Protein AF-A0A7G9BID1-F1 (afdb_monomer_lite)

Secondary structure (DSSP, 8-state):
--HHHHHHHHHHHHHTT-S-HHHHHHHHHHHHH-HHHHHHHHHHHHHHHHHHHHHHHHHHHHHHHHHHHHHH-GGGHHHHHHHHTT-

Structure (mmCIF, N/CA/C/O backbone):
data_AF-A0A7G9BID1-F1
#
_entry.id   AF-A0A7G9BID1-F1
#
loop_
_atom_site.group_PDB
_atom_site.id
_atom_site.type_symbol
_atom_site.label_atom_id
_atom_site.label_alt_id
_atom_site.label_comp_id
_atom_site.label_asym_id
_atom_site.label_entity_id
_atom_site.label_seq_id
_atom_site.pdbx_PDB_ins_code
_atom_site.Cartn_x
_atom_site.Cartn_y
_atom_site.Cartn_z
_atom_site.occupancy
_atom_site.B_iso_or_equiv
_atom_site.auth_seq_id
_atom_site.auth_comp_id
_atom_site.auth_asym_id
_atom_site.auth_atom_id
_atom_site.pdbx_PDB_model_num
ATOM 1 N N . MET A 1 1 ? 29.676 1.690 -8.277 1.00 40.84 1 MET A N 1
ATOM 2 C CA . MET A 1 1 ? 28.403 0.943 -8.198 1.00 40.84 1 MET A CA 1
ATOM 3 C C . MET A 1 1 ? 27.557 1.538 -7.087 1.00 40.84 1 MET A C 1
ATOM 5 O O . MET A 1 1 ? 27.921 1.437 -5.926 1.00 40.84 1 MET A O 1
ATOM 9 N N . LYS A 1 2 ? 26.496 2.245 -7.480 1.00 40.91 2 LYS A N 1
ATOM 10 C CA . LYS A 1 2 ? 25.531 2.972 -6.635 1.00 40.91 2 LYS A CA 1
ATOM 11 C C . LYS A 1 2 ? 24.099 2.629 -7.103 1.00 40.91 2 LYS A C 1
ATOM 13 O O . LYS A 1 2 ? 23.208 3.462 -7.081 1.00 40.91 2 LYS A O 1
ATOM 18 N N . THR A 1 3 ? 23.931 1.431 -7.664 1.00 51.66 3 THR A N 1
ATOM 19 C CA . THR A 1 3 ? 22.802 1.046 -8.527 1.00 51.66 3 THR A CA 1
ATOM 20 C C . THR A 1 3 ? 21.592 0.546 -7.748 1.00 51.66 3 THR A C 1
ATOM 22 O O . THR A 1 3 ? 20.479 0.874 -8.128 1.00 51.66 3 THR A O 1
ATOM 25 N N . LEU A 1 4 ? 21.791 -0.167 -6.635 1.00 50.03 4 LEU A N 1
ATOM 26 C CA . LEU A 1 4 ? 20.694 -0.757 -5.854 1.00 50.03 4 LEU A CA 1
ATOM 27 C C . LEU A 1 4 ? 19.828 0.294 -5.135 1.00 50.03 4 LEU A C 1
ATOM 29 O O . LEU A 1 4 ? 18.608 0.201 -5.162 1.00 50.03 4 LEU A O 1
ATOM 33 N N . PHE A 1 5 ? 20.446 1.317 -4.533 1.00 49.62 5 PHE A N 1
ATOM 34 C CA . PHE A 1 5 ? 19.724 2.331 -3.748 1.00 49.62 5 PHE A CA 1
ATOM 35 C C . PHE A 1 5 ? 18.799 3.198 -4.617 1.00 49.62 5 PHE A C 1
ATOM 37 O O . PHE A 1 5 ? 17.631 3.377 -4.287 1.00 49.62 5 PHE A O 1
ATOM 44 N N . ASN A 1 6 ? 19.291 3.641 -5.779 1.00 62.28 6 ASN A N 1
ATOM 45 C CA . ASN A 1 6 ? 18.481 4.384 -6.748 1.00 62.28 6 ASN A CA 1
ATOM 46 C C . ASN A 1 6 ? 17.318 3.534 -7.287 1.00 62.28 6 ASN A C 1
ATOM 48 O O . ASN A 1 6 ? 16.278 4.073 -7.650 1.00 62.28 6 ASN A O 1
ATOM 52 N N . HIS A 1 7 ? 17.490 2.210 -7.346 1.00 68.38 7 HIS A N 1
ATOM 53 C CA . HIS A 1 7 ? 16.477 1.305 -7.872 1.00 68.38 7 HIS A CA 1
ATOM 54 C C . HIS A 1 7 ? 15.269 1.196 -6.938 1.00 68.38 7 HIS A C 1
ATOM 56 O O . HIS A 1 7 ? 14.133 1.274 -7.398 1.00 68.38 7 HIS A O 1
ATOM 62 N N . THR A 1 8 ? 15.505 1.096 -5.627 1.00 77.25 8 THR A N 1
ATOM 63 C CA . THR A 1 8 ? 14.431 1.060 -4.626 1.00 77.25 8 THR A CA 1
ATOM 64 C C . THR A 1 8 ? 13.640 2.366 -4.597 1.00 77.25 8 THR A C 1
ATOM 66 O O . THR A 1 8 ? 12.414 2.326 -4.593 1.00 77.25 8 THR A O 1
ATOM 69 N N . GLU A 1 9 ? 14.310 3.523 -4.634 1.00 84.06 9 GLU A N 1
ATOM 70 C CA . GLU A 1 9 ? 13.625 4.825 -4.666 1.00 84.06 9 GLU A CA 1
ATOM 71 C C . GLU A 1 9 ? 12.763 4.991 -5.923 1.00 84.06 9 GLU A C 1
ATOM 73 O O . GLU A 1 9 ? 11.628 5.462 -5.841 1.00 84.06 9 GLU A O 1
ATOM 78 N N . HIS A 1 10 ? 13.273 4.569 -7.081 1.00 84.50 10 HIS A N 1
ATOM 79 C CA . HIS A 1 10 ? 12.554 4.679 -8.347 1.00 84.50 10 HIS A CA 1
ATOM 80 C C . HIS A 1 10 ? 11.340 3.737 -8.398 1.00 84.50 10 HIS A C 1
ATOM 82 O O . HIS A 1 10 ? 10.260 4.128 -8.836 1.00 84.50 10 HIS A O 1
ATOM 88 N N . LEU A 1 11 ? 11.486 2.527 -7.853 1.00 89.31 11 LEU A N 1
ATOM 89 C CA . LEU A 1 11 ? 10.413 1.544 -7.719 1.00 89.31 11 LEU A CA 1
ATOM 90 C C . LEU A 1 11 ? 9.344 2.009 -6.716 1.00 89.31 11 LEU A C 1
ATOM 92 O O . LEU A 1 11 ? 8.145 1.848 -6.951 1.00 89.31 11 LEU A O 1
ATOM 96 N N . GLU A 1 12 ? 9.752 2.655 -5.626 1.00 90.62 12 GLU A N 1
ATOM 97 C CA . GLU A 1 12 ? 8.836 3.247 -4.653 1.00 90.62 12 GLU A CA 1
ATOM 98 C C . GLU A 1 12 ? 8.074 4.435 -5.246 1.00 90.62 12 GLU A C 1
ATOM 100 O O . GLU A 1 12 ? 6.851 4.514 -5.119 1.00 90.62 12 GLU A O 1
ATOM 105 N N . ALA A 1 13 ? 8.762 5.320 -5.967 1.00 92.44 13 ALA A N 1
ATOM 106 C CA . ALA A 1 13 ? 8.126 6.407 -6.697 1.00 92.44 13 ALA A CA 1
ATOM 107 C C . ALA A 1 13 ? 7.158 5.883 -7.774 1.00 92.44 13 ALA A C 1
ATOM 109 O O . ALA A 1 13 ? 6.073 6.445 -7.925 1.00 92.44 13 ALA A O 1
ATOM 110 N N . TYR A 1 14 ? 7.488 4.777 -8.451 1.00 93.00 14 TYR A N 1
ATOM 111 C CA . TYR A 1 14 ? 6.593 4.098 -9.391 1.00 93.00 14 TYR A CA 1
ATOM 112 C C . TYR A 1 14 ? 5.334 3.549 -8.700 1.00 93.00 14 TYR A C 1
ATOM 114 O O . TYR A 1 14 ? 4.219 3.803 -9.151 1.00 93.00 14 TYR A O 1
ATOM 122 N N . ILE A 1 15 ? 5.475 2.827 -7.577 1.00 92.56 15 ILE A N 1
ATOM 123 C CA . ILE A 1 15 ? 4.326 2.285 -6.824 1.00 92.56 15 ILE A CA 1
ATOM 124 C C . ILE A 1 15 ? 3.424 3.405 -6.291 1.00 92.56 15 ILE A C 1
ATOM 126 O O . ILE A 1 15 ? 2.202 3.243 -6.260 1.00 92.56 15 ILE A O 1
ATOM 130 N N . LEU A 1 16 ? 4.017 4.512 -5.842 1.00 92.69 16 LEU A N 1
ATOM 131 C CA . LEU A 1 16 ? 3.307 5.653 -5.264 1.00 92.69 16 LEU A CA 1
ATOM 132 C C . LEU A 1 16 ? 2.774 6.645 -6.310 1.00 92.69 16 LEU A C 1
ATOM 134 O O . LEU A 1 16 ? 2.220 7.667 -5.910 1.00 92.69 16 LEU A O 1
ATOM 138 N N . ASP A 1 17 ? 2.930 6.351 -7.604 1.00 92.50 17 ASP A N 1
ATOM 139 C CA . ASP A 1 17 ? 2.505 7.206 -8.723 1.00 92.50 17 ASP A CA 1
ATOM 140 C C . ASP A 1 17 ? 3.115 8.622 -8.668 1.00 92.50 17 ASP A C 1
ATOM 142 O O . ASP A 1 17 ? 2.466 9.626 -8.945 1.00 92.50 17 ASP A O 1
ATOM 146 N N . LYS A 1 18 ? 4.384 8.704 -8.247 1.00 94.25 18 LYS A N 1
ATOM 147 C CA . LYS A 1 18 ? 5.143 9.956 -8.075 1.00 94.25 18 LYS A CA 1
ATOM 148 C C . LYS A 1 18 ? 6.131 10.239 -9.205 1.00 94.25 18 LYS A C 1
ATOM 150 O O . LYS A 1 18 ? 6.822 11.254 -9.153 1.00 94.25 18 LYS A O 1
ATOM 155 N N . LEU A 1 19 ? 6.245 9.340 -10.178 1.00 91.31 19 LEU A N 1
ATOM 156 C CA . LEU A 1 19 ? 7.116 9.542 -11.332 1.00 91.31 19 LEU A CA 1
ATOM 157 C C . LEU A 1 19 ? 6.516 10.545 -12.313 1.00 91.31 19 LEU A C 1
ATOM 159 O O . LEU A 1 19 ? 5.296 10.643 -12.454 1.00 91.31 19 LEU A O 1
ATOM 163 N N . SER A 1 20 ? 7.394 11.249 -13.026 1.00 92.62 20 SER A N 1
ATOM 164 C CA . SER A 1 20 ? 6.991 11.971 -14.228 1.00 92.62 20 SER A CA 1
ATOM 165 C C . SER A 1 20 ? 6.458 10.981 -15.283 1.00 92.62 20 SER A C 1
ATOM 167 O O . SER A 1 20 ? 6.802 9.791 -15.246 1.00 92.62 20 SER A O 1
ATOM 169 N N . PRO A 1 21 ? 5.612 11.423 -16.229 1.00 92.81 21 PRO A N 1
ATOM 170 C CA . PRO A 1 21 ? 5.156 10.570 -17.326 1.00 92.81 21 PRO A CA 1
ATOM 171 C C . PRO A 1 21 ? 6.306 9.942 -18.129 1.00 92.81 21 PRO A C 1
ATOM 173 O O . PRO A 1 21 ? 6.215 8.784 -18.536 1.00 92.81 21 PRO A O 1
ATOM 176 N N . GLU A 1 22 ? 7.395 10.684 -18.330 1.00 92.56 22 GLU A N 1
ATOM 177 C CA . GLU A 1 22 ? 8.588 10.242 -19.049 1.00 92.56 22 GLU A CA 1
ATOM 178 C C . GLU A 1 22 ? 9.333 9.146 -18.279 1.00 92.56 22 GLU A C 1
ATOM 180 O O . GLU A 1 22 ? 9.626 8.085 -18.835 1.00 92.56 22 GLU A O 1
ATOM 185 N N . ASP A 1 23 ? 9.578 9.363 -16.984 1.00 89.44 23 ASP A N 1
ATOM 186 C CA . ASP A 1 23 ? 10.260 8.388 -16.125 1.00 89.44 23 ASP A CA 1
ATOM 187 C C . ASP A 1 23 ? 9.430 7.114 -15.966 1.00 89.44 23 ASP A C 1
ATOM 189 O O . ASP A 1 23 ? 9.967 6.004 -15.961 1.00 89.44 23 ASP A O 1
ATOM 193 N N . ARG A 1 24 ? 8.101 7.255 -15.904 1.00 92.19 24 ARG A N 1
ATOM 194 C CA . ARG A 1 24 ? 7.182 6.118 -15.865 1.00 92.19 24 ARG A CA 1
ATOM 195 C C . ARG A 1 24 ? 7.284 5.267 -17.125 1.00 92.19 24 ARG A C 1
ATOM 197 O O . ARG A 1 24 ? 7.351 4.048 -17.005 1.00 92.19 24 ARG A O 1
ATOM 204 N N . LEU A 1 25 ? 7.344 5.885 -18.305 1.00 93.12 25 LEU A N 1
ATOM 205 C CA . LEU A 1 25 ? 7.480 5.159 -19.570 1.00 93.12 25 LEU A CA 1
ATOM 206 C C . LEU A 1 25 ? 8.804 4.382 -19.636 1.00 93.12 25 LEU A C 1
ATOM 208 O O . LEU A 1 25 ? 8.831 3.232 -20.076 1.00 93.12 25 LEU A O 1
ATOM 212 N N . ILE A 1 26 ? 9.899 4.991 -19.170 1.00 91.25 26 ILE A N 1
ATOM 213 C CA . ILE A 1 26 ? 11.206 4.326 -19.081 1.00 91.25 26 ILE A CA 1
ATOM 214 C C . ILE A 1 26 ? 11.131 3.139 -18.117 1.00 91.25 26 ILE A C 1
ATOM 216 O O . ILE A 1 26 ? 11.631 2.058 -18.432 1.00 91.25 26 ILE A O 1
ATOM 220 N N . PHE A 1 27 ? 10.489 3.315 -16.963 1.00 90.56 27 PHE A N 1
ATOM 221 C CA . PHE A 1 27 ? 10.341 2.254 -15.972 1.00 90.56 27 PHE A CA 1
ATOM 222 C C . PHE A 1 27 ? 9.455 1.106 -16.478 1.00 90.56 27 PHE A C 1
ATOM 224 O O . PHE A 1 27 ? 9.788 -0.061 -16.285 1.00 90.56 27 PHE A O 1
ATOM 231 N N . ASP A 1 28 ? 8.372 1.410 -17.196 1.00 92.00 28 ASP A N 1
ATOM 232 C CA . ASP A 1 28 ? 7.524 0.401 -17.836 1.00 92.00 28 ASP A CA 1
ATOM 233 C C . ASP A 1 28 ? 8.317 -0.420 -18.867 1.00 92.00 28 ASP A C 1
ATOM 235 O O . ASP A 1 28 ? 8.191 -1.644 -18.913 1.00 92.00 28 ASP A O 1
ATOM 239 N N . ALA A 1 29 ? 9.202 0.217 -19.643 1.00 92.50 29 ALA A N 1
ATOM 240 C CA . ALA A 1 29 ? 10.111 -0.502 -20.533 1.00 92.50 29 ALA A CA 1
ATOM 241 C C . ALA A 1 29 ? 11.107 -1.385 -19.756 1.00 92.50 29 ALA A C 1
ATOM 243 O O . ALA A 1 29 ? 11.348 -2.525 -20.151 1.00 92.50 29 ALA A O 1
ATOM 244 N N . GLN A 1 30 ? 11.654 -0.905 -18.634 1.00 90.06 30 GLN A N 1
ATOM 245 C CA . GLN A 1 30 ? 12.545 -1.698 -17.776 1.00 90.06 30 GLN A CA 1
ATOM 246 C C . GLN A 1 30 ? 11.845 -2.939 -17.216 1.00 90.06 30 GLN A C 1
ATOM 248 O O . GLN A 1 30 ? 12.419 -4.021 -17.258 1.00 90.06 30 GLN A O 1
ATOM 253 N N . LEU A 1 31 ? 10.587 -2.819 -16.785 1.00 90.81 31 LEU A N 1
ATOM 254 C CA . LEU A 1 31 ? 9.792 -3.951 -16.299 1.00 90.81 31 LEU A CA 1
ATOM 255 C C . LEU A 1 31 ? 9.565 -5.038 -17.358 1.00 90.81 31 LEU A C 1
ATOM 257 O O . LEU A 1 31 ? 9.380 -6.200 -17.004 1.00 90.81 31 LEU A O 1
ATOM 261 N N . LEU A 1 32 ? 9.558 -4.677 -18.644 1.00 92.38 32 LEU A N 1
ATOM 262 C CA . LEU A 1 32 ? 9.425 -5.634 -19.747 1.00 92.38 32 LEU A CA 1
ATOM 263 C C . LEU A 1 32 ? 10.746 -6.330 -20.093 1.00 92.38 32 LEU A C 1
ATOM 265 O O . LEU A 1 32 ? 10.732 -7.450 -20.605 1.00 92.38 32 LEU A O 1
ATOM 269 N N . LEU A 1 33 ? 11.874 -5.659 -19.858 1.00 91.69 33 LEU A N 1
ATOM 270 C CA . LEU A 1 33 ? 13.198 -6.111 -20.286 1.00 91.69 33 LEU A CA 1
ATOM 271 C C . LEU A 1 33 ? 13.980 -6.812 -19.172 1.00 91.69 33 LEU A C 1
ATOM 273 O O . LEU A 1 33 ? 14.823 -7.659 -19.466 1.00 91.69 33 LEU A O 1
ATOM 277 N N . ASP A 1 34 ? 13.705 -6.476 -17.913 1.00 90.00 34 ASP A N 1
ATOM 278 C CA . ASP A 1 34 ? 14.475 -6.919 -16.760 1.00 90.00 34 ASP A CA 1
ATOM 279 C C . ASP A 1 34 ? 13.589 -7.627 -15.722 1.00 90.00 34 ASP A C 1
ATOM 281 O O . ASP A 1 34 ? 12.743 -7.031 -15.047 1.00 90.00 34 ASP A O 1
ATOM 285 N N . ARG A 1 35 ? 13.814 -8.939 -15.584 1.00 90.06 35 ARG A N 1
ATOM 286 C CA . ARG A 1 35 ? 13.083 -9.789 -14.637 1.00 90.06 35 ARG A CA 1
ATOM 287 C C . ARG A 1 35 ? 13.381 -9.445 -13.182 1.00 90.06 35 ARG A C 1
ATOM 289 O O . ARG A 1 35 ? 12.500 -9.615 -12.348 1.00 90.06 35 ARG A O 1
ATOM 296 N N . GLU A 1 36 ? 14.578 -8.955 -12.866 1.00 89.56 36 GLU A N 1
ATOM 297 C CA . GLU A 1 36 ? 14.929 -8.596 -11.490 1.00 89.56 36 GLU A CA 1
ATOM 298 C C . GLU A 1 36 ? 14.072 -7.416 -11.012 1.00 89.56 36 GLU A C 1
ATOM 300 O O . GLU A 1 36 ? 13.536 -7.429 -9.902 1.00 89.56 36 GLU A O 1
ATOM 305 N N . VAL A 1 37 ? 13.848 -6.428 -11.883 1.00 87.69 37 VAL A N 1
ATOM 306 C CA . VAL A 1 37 ? 12.964 -5.282 -11.603 1.00 87.69 37 VAL A CA 1
ATOM 307 C C . VAL A 1 37 ? 11.520 -5.739 -11.412 1.00 87.69 37 VAL A C 1
ATOM 309 O O . VAL A 1 37 ? 10.833 -5.276 -10.497 1.00 87.69 37 VAL A O 1
ATOM 312 N N . GLN A 1 38 ? 11.063 -6.686 -12.234 1.00 91.44 38 GLN A N 1
ATOM 313 C CA . GLN A 1 38 ? 9.730 -7.273 -12.117 1.00 91.44 38 GLN A CA 1
ATOM 314 C C . GLN A 1 38 ? 9.537 -8.012 -10.782 1.00 91.44 38 GLN A C 1
ATOM 316 O O . GLN A 1 38 ? 8.519 -7.811 -10.110 1.00 91.44 38 GLN A O 1
ATOM 321 N N . ASP A 1 39 ? 10.510 -8.830 -10.381 1.00 93.00 39 ASP A N 1
ATOM 322 C CA . ASP A 1 39 ? 10.472 -9.586 -9.128 1.00 93.00 39 ASP A CA 1
ATOM 323 C C . ASP A 1 39 ? 10.504 -8.648 -7.916 1.00 93.00 39 ASP A C 1
ATOM 325 O O . ASP A 1 39 ? 9.697 -8.789 -6.990 1.00 93.00 39 ASP A O 1
ATOM 329 N N . ASN A 1 40 ? 11.359 -7.625 -7.947 1.00 91.25 40 ASN A N 1
ATOM 330 C CA . ASN A 1 40 ? 11.414 -6.599 -6.908 1.00 91.25 40 ASN A CA 1
ATOM 331 C C . ASN A 1 40 ? 10.073 -5.857 -6.779 1.00 91.25 40 ASN A C 1
ATOM 333 O O . ASN A 1 40 ? 9.549 -5.696 -5.671 1.00 91.25 40 ASN A O 1
ATOM 337 N N . LEU A 1 41 ? 9.455 -5.478 -7.905 1.00 91.69 41 LEU A N 1
ATOM 338 C CA . LEU A 1 41 ? 8.147 -4.820 -7.915 1.00 91.69 41 LEU A CA 1
ATOM 339 C C . LEU A 1 41 ? 7.061 -5.726 -7.324 1.00 91.69 41 LEU A C 1
ATOM 341 O O . LEU A 1 41 ? 6.211 -5.264 -6.554 1.00 91.69 41 LEU A O 1
ATOM 345 N N . HIS A 1 42 ? 7.080 -7.015 -7.672 1.00 93.94 42 HIS A N 1
ATOM 346 C CA . HIS A 1 42 ? 6.143 -8.003 -7.150 1.00 93.94 42 HIS A CA 1
ATOM 347 C C . HIS A 1 42 ? 6.234 -8.108 -5.622 1.00 93.94 42 HIS A C 1
ATOM 349 O O . HIS A 1 42 ? 5.219 -7.961 -4.928 1.00 93.94 42 HIS A O 1
ATOM 355 N N . TRP A 1 43 ? 7.439 -8.312 -5.086 1.00 94.06 43 TRP A N 1
ATOM 356 C CA . TRP A 1 43 ? 7.645 -8.491 -3.649 1.00 94.06 43 TRP A CA 1
ATOM 357 C C . TRP A 1 43 ? 7.361 -7.224 -2.844 1.00 94.06 43 TRP A C 1
ATOM 359 O O . TRP A 1 43 ? 6.772 -7.314 -1.761 1.00 94.06 43 TRP A O 1
ATOM 369 N N . GLN A 1 44 ? 7.675 -6.042 -3.377 1.00 92.62 44 GLN A N 1
ATOM 370 C CA . GLN A 1 44 ? 7.359 -4.781 -2.707 1.00 92.62 44 GLN A CA 1
ATOM 371 C C . GLN A 1 44 ? 5.845 -4.535 -2.654 1.00 92.62 44 GLN A C 1
ATOM 373 O O . GLN A 1 44 ? 5.299 -4.274 -1.577 1.00 92.62 44 GLN A O 1
ATOM 378 N N . LYS A 1 45 ? 5.121 -4.736 -3.768 1.00 94.19 45 LYS A N 1
ATOM 379 C CA . LYS A 1 45 ? 3.647 -4.657 -3.782 1.00 94.19 45 LYS A CA 1
ATOM 380 C C . LYS A 1 45 ? 3.012 -5.672 -2.830 1.00 94.19 45 LYS A C 1
ATOM 382 O O . LYS A 1 45 ? 2.063 -5.335 -2.117 1.00 94.19 45 LYS A O 1
ATOM 387 N N . ARG A 1 46 ? 3.534 -6.903 -2.782 1.00 95.75 46 ARG A N 1
ATOM 388 C CA . ARG A 1 46 ? 3.052 -7.946 -1.863 1.00 95.75 46 ARG A CA 1
ATOM 389 C C . ARG A 1 46 ? 3.248 -7.539 -0.404 1.00 95.75 46 ARG A C 1
ATOM 391 O O . ARG A 1 46 ? 2.310 -7.655 0.384 1.00 95.75 46 ARG A O 1
ATOM 398 N N . SER A 1 47 ? 4.425 -7.019 -0.070 1.00 93.44 47 SER A N 1
ATOM 399 C CA . SER A 1 47 ? 4.772 -6.556 1.277 1.00 93.44 47 SER A CA 1
ATOM 400 C C . SER A 1 47 ? 3.857 -5.422 1.736 1.00 93.44 47 SER A C 1
ATOM 402 O O . SER A 1 47 ? 3.260 -5.509 2.809 1.00 93.44 47 SER A O 1
ATOM 404 N N . TYR A 1 48 ? 3.632 -4.410 0.894 1.00 94.00 48 TYR A N 1
ATOM 405 C CA . TYR A 1 48 ? 2.667 -3.345 1.188 1.00 94.00 48 TYR A CA 1
ATOM 406 C C . TYR A 1 48 ? 1.245 -3.869 1.367 1.00 94.00 48 TYR A C 1
ATOM 408 O O . TYR A 1 48 ? 0.529 -3.405 2.255 1.00 94.00 48 TYR A O 1
ATOM 416 N N . GLY A 1 49 ? 0.833 -4.851 0.562 1.00 94.25 49 GLY A N 1
ATOM 417 C CA . GLY A 1 49 ? -0.460 -5.512 0.718 1.00 94.25 49 GLY A CA 1
ATOM 418 C C . GLY A 1 49 ? -0.637 -6.115 2.113 1.00 94.25 49 GLY A C 1
ATOM 419 O O . GLY A 1 49 ? -1.665 -5.886 2.752 1.00 94.25 49 GLY A O 1
ATOM 420 N N . ILE A 1 50 ? 0.382 -6.819 2.611 1.00 94.94 50 ILE A N 1
ATOM 421 C CA . ILE A 1 50 ? 0.379 -7.437 3.945 1.00 94.94 50 ILE A CA 1
ATOM 422 C C . ILE A 1 50 ? 0.349 -6.367 5.042 1.00 94.94 50 ILE A C 1
ATOM 424 O O . ILE A 1 50 ? -0.515 -6.418 5.918 1.00 94.94 50 ILE A O 1
ATOM 428 N N . VAL A 1 51 ? 1.226 -5.360 4.968 1.00 93.88 51 VAL A N 1
ATOM 429 C CA . VAL A 1 51 ? 1.277 -4.262 5.950 1.00 93.88 51 VAL A CA 1
ATOM 430 C C . VAL A 1 51 ? -0.061 -3.524 6.015 1.00 93.88 51 VAL A C 1
ATOM 432 O O . VAL A 1 51 ? -0.592 -3.279 7.099 1.00 93.88 51 VAL A O 1
ATOM 435 N N . LYS A 1 52 ? -0.661 -3.221 4.859 1.00 92.94 52 LYS A N 1
ATOM 436 C CA . LYS A 1 52 ? -1.960 -2.546 4.772 1.00 92.94 52 LYS A CA 1
ATOM 437 C C . LYS A 1 52 ? -3.092 -3.404 5.331 1.00 92.94 52 LYS A C 1
ATOM 439 O O . LYS A 1 52 ? -3.975 -2.871 5.999 1.00 92.94 52 LYS A O 1
ATOM 444 N N . ALA A 1 53 ? -3.091 -4.708 5.057 1.00 93.31 53 ALA A N 1
ATOM 445 C CA . ALA A 1 53 ? -4.090 -5.629 5.592 1.00 93.31 53 ALA A CA 1
ATOM 446 C C . ALA A 1 53 ? -4.013 -5.699 7.122 1.00 93.31 53 ALA A C 1
ATOM 448 O O . ALA A 1 53 ? -5.029 -5.517 7.793 1.00 93.31 53 ALA A O 1
ATOM 449 N N . HIS A 1 54 ? -2.806 -5.852 7.665 1.00 93.56 54 HIS A N 1
ATOM 450 C CA . HIS A 1 54 ? -2.579 -5.879 9.104 1.00 93.56 54 HIS A CA 1
ATOM 451 C C . HIS A 1 54 ? -2.972 -4.552 9.774 1.00 93.56 54 HIS A C 1
ATOM 453 O O . HIS A 1 54 ? -3.707 -4.542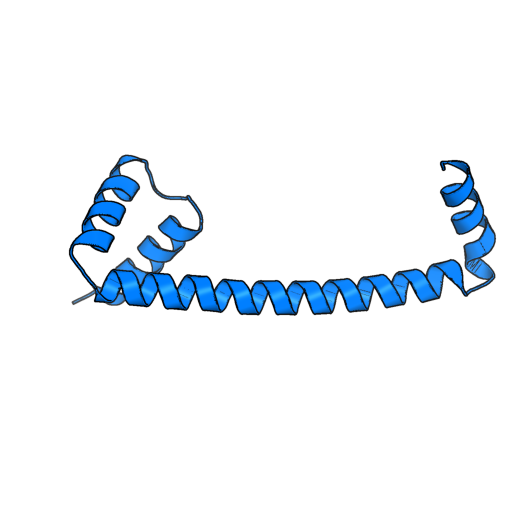 10.760 1.00 93.56 54 HIS A O 1
ATOM 459 N N . GLY A 1 55 ? -2.584 -3.411 9.195 1.00 90.31 55 GLY A N 1
ATOM 460 C CA . GLY A 1 55 ? -3.001 -2.097 9.693 1.00 90.31 55 GLY A CA 1
ATOM 461 C C . GLY A 1 55 ? -4.525 -1.913 9.689 1.00 90.31 55 GLY A C 1
ATOM 462 O O . GLY A 1 55 ? -5.095 -1.378 10.640 1.00 90.31 55 GLY A O 1
ATOM 463 N N . ARG A 1 56 ? -5.221 -2.415 8.658 1.00 92.00 56 ARG A N 1
ATOM 464 C CA . ARG A 1 56 ? -6.695 -2.403 8.597 1.00 92.00 56 ARG A CA 1
ATOM 465 C C . ARG A 1 56 ? -7.334 -3.271 9.676 1.00 92.00 56 ARG A C 1
ATOM 467 O O . ARG A 1 56 ? -8.355 -2.877 10.236 1.00 92.00 56 ARG A O 1
ATOM 474 N N . GLU A 1 57 ? -6.764 -4.433 9.967 1.00 93.06 57 GLU A N 1
ATOM 475 C CA . GLU A 1 57 ? -7.250 -5.313 11.029 1.00 93.06 57 GLU A CA 1
ATOM 476 C C . GLU A 1 57 ? -7.096 -4.672 12.414 1.00 93.06 57 GLU A C 1
ATOM 478 O O . GLU A 1 57 ? -8.036 -4.684 13.218 1.00 93.06 57 GLU A O 1
ATOM 483 N N . GLN A 1 58 ? -5.956 -4.025 12.665 1.00 92.31 58 GLN A N 1
ATOM 484 C CA . GLN A 1 58 ? -5.727 -3.260 13.890 1.00 92.31 58 GLN A CA 1
ATOM 485 C C . GLN A 1 58 ? -6.732 -2.114 14.035 1.00 92.31 58 GLN A C 1
ATOM 487 O O . GLN A 1 58 ? -7.376 -1.993 15.079 1.00 92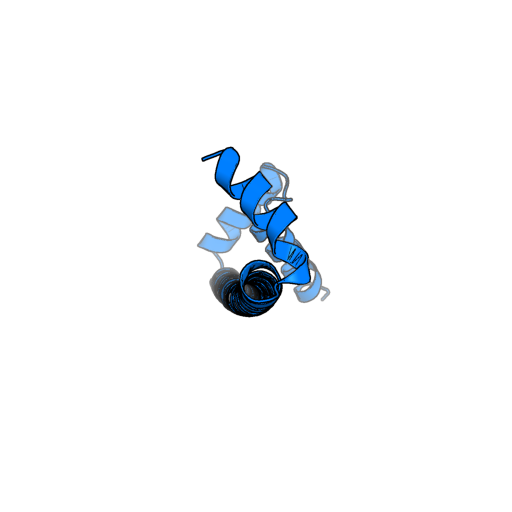.31 58 GLN A O 1
ATOM 492 N N . LEU A 1 59 ? -6.936 -1.325 12.975 1.00 91.75 59 LEU A N 1
ATOM 493 C CA . LEU A 1 59 ? -7.905 -0.228 12.977 1.00 91.75 59 LEU A CA 1
ATOM 494 C C . LEU A 1 59 ? -9.329 -0.739 13.229 1.00 91.75 59 LEU A C 1
ATOM 496 O O . LEU A 1 59 ? -10.056 -0.183 14.047 1.00 91.75 59 LEU A O 1
ATOM 500 N N . ARG A 1 60 ? -9.722 -1.842 12.582 1.00 92.81 60 ARG A N 1
ATOM 501 C CA . ARG A 1 60 ? -11.031 -2.474 12.794 1.00 92.81 60 ARG A CA 1
ATOM 502 C C . ARG A 1 60 ? -11.206 -2.945 14.235 1.00 92.81 60 ARG A C 1
ATOM 504 O O . ARG A 1 60 ? -12.294 -2.818 14.790 1.00 92.81 60 ARG A O 1
ATOM 511 N N . THR A 1 61 ? -10.152 -3.472 14.846 1.00 93.06 61 THR A N 1
ATOM 512 C CA . THR A 1 61 ? -10.168 -3.892 16.252 1.00 93.06 61 THR A CA 1
ATOM 513 C C . THR A 1 61 ? -10.341 -2.697 17.187 1.00 93.06 61 THR A C 1
ATOM 515 O O . THR A 1 61 ? -11.132 -2.768 18.125 1.00 93.06 61 THR A O 1
ATOM 518 N N . GLN A 1 62 ? -9.657 -1.582 16.919 1.00 92.44 62 GLN A N 1
ATOM 519 C CA . GLN A 1 62 ? -9.821 -0.342 17.685 1.00 92.44 62 GLN A CA 1
ATOM 520 C C . GLN A 1 62 ? -11.233 0.234 17.535 1.00 92.44 62 GLN A C 1
ATOM 522 O O . GLN A 1 62 ? -11.868 0.551 18.537 1.00 92.44 62 GLN A O 1
ATOM 527 N N . LEU A 1 63 ? -11.761 0.290 16.309 1.00 90.81 63 LEU A N 1
ATOM 528 C CA . LEU A 1 63 ? -13.119 0.769 16.044 1.00 90.81 63 LEU A CA 1
ATOM 529 C C . LEU A 1 63 ? -14.176 -0.070 16.762 1.00 90.81 63 LEU A C 1
ATOM 531 O O . LEU A 1 63 ? -15.063 0.499 17.384 1.00 90.81 63 LEU A O 1
ATOM 535 N N . LYS A 1 64 ? -14.046 -1.402 16.761 1.00 92.19 64 LYS A N 1
ATOM 536 C CA . LYS A 1 64 ? -14.946 -2.288 17.517 1.00 92.19 64 LYS A CA 1
ATOM 537 C C . LYS A 1 64 ? -14.918 -2.016 19.021 1.00 92.19 64 LYS A C 1
ATOM 539 O O . LYS A 1 64 ? -15.955 -2.085 19.669 1.00 92.19 64 LYS A O 1
ATOM 544 N N . LYS A 1 65 ? -13.747 -1.712 19.591 1.00 91.44 65 LYS A N 1
ATOM 545 C CA . LYS A 1 65 ? -13.645 -1.348 21.013 1.00 91.44 65 LYS A CA 1
ATOM 546 C C . LYS A 1 65 ? -14.357 -0.028 21.302 1.00 91.44 65 LYS A C 1
ATOM 548 O O . LYS A 1 65 ? -15.110 0.045 22.267 1.00 91.44 65 LYS A O 1
ATOM 553 N N . ILE A 1 66 ? -14.152 0.980 20.451 1.00 88.69 66 ILE A N 1
ATOM 554 C CA . ILE A 1 66 ? -14.821 2.284 20.567 1.00 88.69 66 ILE A CA 1
ATOM 555 C C . ILE A 1 66 ? -16.337 2.119 20.426 1.00 88.69 66 ILE A C 1
ATOM 557 O O . ILE A 1 66 ? -17.087 2.662 21.229 1.00 88.69 66 ILE A O 1
ATOM 561 N N . GLU A 1 67 ? -16.793 1.341 19.444 1.00 87.19 67 GLU A N 1
ATOM 562 C CA . GLU A 1 67 ? -18.203 1.000 19.255 1.00 87.19 67 GLU A CA 1
ATOM 563 C C . GLU A 1 67 ? -18.782 0.352 20.521 1.00 87.19 67 GLU A C 1
ATOM 565 O O . GLU A 1 67 ? -19.769 0.836 21.070 1.00 87.19 67 GLU A O 1
ATOM 570 N N . GLN A 1 68 ? -18.143 -0.695 21.047 1.00 87.00 68 GLN A N 1
ATOM 571 C CA . GLN A 1 68 ? -18.605 -1.351 22.271 1.00 87.00 68 GLN A CA 1
ATOM 572 C C . GLN A 1 68 ? -18.689 -0.380 23.450 1.00 87.00 68 GLN A C 1
ATOM 574 O O . GLN A 1 68 ? -19.684 -0.386 24.173 1.00 87.00 68 GLN A O 1
ATOM 579 N N . GLU A 1 69 ? -17.680 0.466 23.641 1.00 86.88 69 GLU A N 1
ATOM 580 C CA . GLU A 1 69 ? -17.675 1.464 24.705 1.00 86.88 69 GLU A CA 1
ATOM 581 C C . GLU A 1 69 ? -18.819 2.473 24.553 1.00 86.88 69 GLU A C 1
ATOM 583 O O . GLU A 1 69 ? -19.539 2.738 25.518 1.00 86.88 69 GLU A O 1
ATOM 588 N N . LEU A 1 70 ? -19.016 2.989 23.341 1.00 84.12 70 LEU A N 1
ATOM 589 C CA . LEU A 1 70 ? -20.000 4.020 23.048 1.00 84.12 70 LEU A CA 1
ATOM 590 C C . LEU A 1 70 ? -21.439 3.505 23.156 1.00 84.12 70 LEU A C 1
ATOM 592 O O . LEU A 1 70 ? -22.299 4.200 23.691 1.00 84.12 70 LEU A O 1
ATOM 596 N N . PHE A 1 71 ? -21.710 2.295 22.666 1.00 81.50 71 PHE A N 1
ATOM 597 C CA . PHE A 1 71 ? -23.069 1.754 22.599 1.00 81.50 71 PHE A CA 1
ATOM 598 C C . PHE A 1 71 ? -23.465 0.921 23.827 1.00 81.50 71 PHE A C 1
ATOM 600 O O . PHE A 1 71 ? -24.658 0.736 24.059 1.00 81.50 71 PHE A O 1
ATOM 607 N N . SER A 1 72 ? -22.510 0.456 24.645 1.00 82.56 72 SER A N 1
ATOM 608 C CA . SER A 1 72 ? -22.816 -0.382 25.822 1.00 82.56 72 SER A CA 1
ATOM 609 C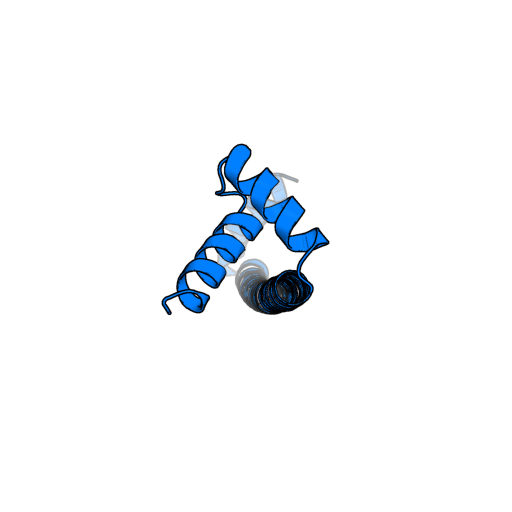 C . SER A 1 72 ? -22.843 0.387 27.144 1.00 82.56 72 SER A C 1
ATOM 611 O O . SER A 1 72 ? -23.507 -0.043 28.088 1.00 82.56 72 SER A O 1
ATOM 613 N N . LYS A 1 73 ? -22.133 1.519 27.263 1.00 80.69 73 LYS A N 1
ATOM 614 C CA . LYS A 1 73 ? -22.120 2.306 28.507 1.00 80.69 73 LYS A CA 1
ATOM 615 C C . LYS A 1 73 ? -23.3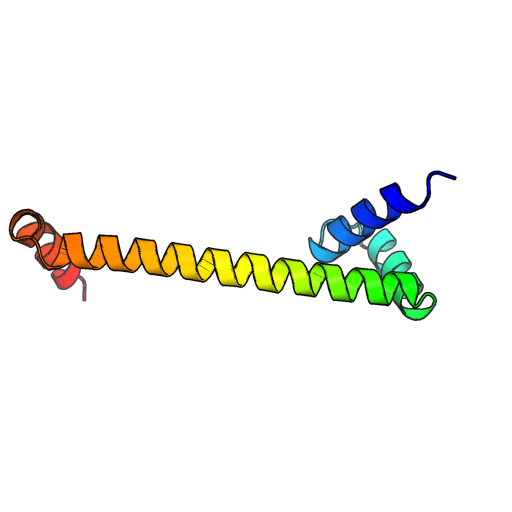03 3.272 28.554 1.00 80.69 73 LYS A C 1
ATOM 617 O O . LYS A 1 73 ? -23.482 4.103 27.666 1.00 80.69 73 LYS A O 1
ATOM 622 N N . SER A 1 74 ? -24.056 3.246 29.656 1.00 71.94 74 SER A N 1
ATOM 623 C CA . SER A 1 74 ? -25.208 4.140 29.873 1.00 71.94 74 SER A CA 1
ATOM 624 C C . SER A 1 74 ? -24.847 5.633 29.825 1.00 71.94 74 SER A C 1
ATOM 626 O O . SER A 1 74 ? -25.687 6.452 29.457 1.00 71.94 74 SER A O 1
ATOM 628 N N . VAL A 1 75 ? -23.589 5.981 30.121 1.00 83.38 75 VAL A N 1
ATOM 629 C CA . VAL A 1 75 ? -23.046 7.352 30.094 1.00 83.38 75 VAL A CA 1
ATOM 630 C C . VAL A 1 75 ? -23.115 7.986 28.696 1.00 83.38 75 VAL A C 1
ATOM 632 O O . VAL A 1 75 ? -23.259 9.201 28.580 1.00 83.38 75 VAL A O 1
ATOM 635 N N . HIS A 1 76 ? -23.078 7.189 27.625 1.00 80.25 76 HIS A N 1
ATOM 636 C CA . HIS A 1 76 ? -23.082 7.684 26.242 1.00 80.25 76 HIS A CA 1
ATOM 637 C C . HIS A 1 76 ? -24.460 7.602 25.562 1.00 80.25 76 HIS A C 1
ATOM 639 O O . HIS A 1 76 ? -24.595 7.934 24.383 1.00 80.25 76 HIS A O 1
ATOM 645 N N . LYS A 1 77 ? -25.514 7.227 26.300 1.00 80.50 77 LYS A N 1
ATOM 646 C CA . LYS A 1 77 ? -26.861 6.973 25.759 1.00 80.50 77 LYS A CA 1
ATOM 647 C C . LYS A 1 77 ? -27.454 8.165 24.995 1.00 80.50 77 LYS A C 1
ATOM 649 O O . LYS A 1 77 ? -27.999 7.974 23.913 1.00 80.50 77 LYS A O 1
ATOM 654 N N . ASN A 1 78 ? -27.300 9.387 25.510 1.00 84.44 78 ASN A N 1
ATOM 655 C CA . ASN A 1 78 ? -27.818 10.597 24.853 1.00 84.44 78 ASN A CA 1
ATOM 656 C C . ASN A 1 78 ? -27.112 10.881 23.517 1.00 84.44 78 ASN A C 1
ATOM 658 O O . ASN A 1 78 ? -27.736 11.339 22.562 1.00 84.44 78 ASN A O 1
ATOM 662 N N . PHE A 1 79 ? -25.810 10.596 23.436 1.00 84.31 79 PHE A N 1
ATOM 663 C CA . PHE A 1 79 ? -25.036 10.761 22.208 1.00 84.31 79 PHE A CA 1
ATOM 664 C C . PHE A 1 79 ? -25.453 9.736 21.151 1.00 84.31 79 PHE A C 1
ATOM 666 O O . PHE A 1 79 ? -25.723 10.106 20.011 1.00 84.31 79 PHE A O 1
ATOM 673 N N . VAL A 1 80 ? -25.593 8.470 21.555 1.00 84.00 80 VAL A N 1
ATOM 674 C CA . VAL A 1 80 ? -26.087 7.388 20.693 1.00 84.00 80 VAL A CA 1
ATOM 675 C C . VAL A 1 80 ? -27.486 7.698 20.159 1.00 84.00 80 VAL A C 1
ATOM 677 O O . VAL A 1 80 ? -27.710 7.602 18.957 1.00 84.00 80 VAL A O 1
ATOM 680 N N . GLN A 1 81 ? -28.411 8.137 21.018 1.00 85.31 81 GLN A N 1
ATOM 681 C CA . GLN A 1 81 ? -29.766 8.517 20.602 1.00 85.31 81 GLN A CA 1
ATOM 682 C C . GLN A 1 81 ? -29.765 9.665 19.588 1.00 85.31 81 GLN A C 1
ATOM 684 O O . GLN A 1 81 ? -30.522 9.623 18.624 1.00 85.31 81 GLN A O 1
ATOM 689 N N . ARG A 1 82 ? -28.883 10.658 19.763 1.00 87.94 82 ARG A N 1
ATOM 690 C CA . ARG A 1 82 ? -28.740 11.770 18.815 1.00 87.94 82 ARG A CA 1
ATOM 691 C C . ARG A 1 82 ? -28.162 11.331 17.471 1.00 87.94 82 ARG A C 1
ATOM 693 O O . ARG A 1 82 ? -28.512 11.911 16.455 1.00 87.94 82 ARG A O 1
ATOM 700 N N . ILE A 1 83 ? -27.268 10.343 17.445 1.00 84.69 83 ILE A N 1
ATOM 701 C CA . ILE A 1 83 ? -26.767 9.775 16.183 1.00 84.69 83 ILE A CA 1
ATOM 702 C C . ILE A 1 83 ? -27.882 9.007 15.477 1.00 84.69 83 ILE A C 1
ATOM 704 O O . ILE A 1 83 ? -28.106 9.220 14.290 1.00 84.69 83 ILE A O 1
ATOM 708 N N . LEU A 1 84 ? -28.590 8.146 16.211 1.00 83.88 84 LEU A N 1
ATOM 709 C CA . LEU A 1 84 ? -29.672 7.336 15.656 1.00 83.88 84 LEU A CA 1
ATOM 710 C C . LEU A 1 84 ? -30.829 8.185 15.126 1.00 83.88 84 LEU A C 1
ATOM 712 O O . LEU A 1 84 ? -31.482 7.749 14.200 1.00 83.88 84 LEU A O 1
ATOM 716 N N . SER A 1 85 ? -31.063 9.398 15.639 1.00 90.31 85 SER A N 1
ATOM 717 C CA . SER A 1 85 ? -32.110 10.275 15.097 1.00 90.31 85 SER A CA 1
ATOM 718 C C . SER A 1 85 ? -31.824 10.839 13.697 1.00 90.31 85 SER A C 1
ATOM 720 O O . SER A 1 85 ? -32.713 11.451 13.114 1.00 90.31 85 SER A O 1
ATOM 722 N N . TYR A 1 86 ? -30.600 10.699 13.174 1.00 86.62 86 TYR A N 1
ATOM 723 C CA . TYR A 1 86 ? -30.261 11.126 11.809 1.00 86.62 86 TYR A CA 1
ATOM 724 C C . TYR A 1 86 ? -30.517 10.049 10.741 1.00 86.62 86 TYR A C 1
ATOM 726 O O . TYR A 1 86 ? -30.359 10.349 9.557 1.00 86.62 86 TYR A O 1
ATOM 734 N N . PHE A 1 87 ? -30.878 8.826 11.139 1.00 79.81 87 PHE A N 1
ATOM 735 C CA . PHE A 1 87 ? -31.113 7.676 10.261 1.00 79.81 87 PHE A CA 1
ATOM 736 C C . PHE A 1 87 ? -32.496 7.074 10.521 1.00 79.81 87 PHE A C 1
ATOM 738 O O . PHE A 1 87 ? -33.075 6.540 9.552 1.00 79.81 87 PHE A O 1
#

Se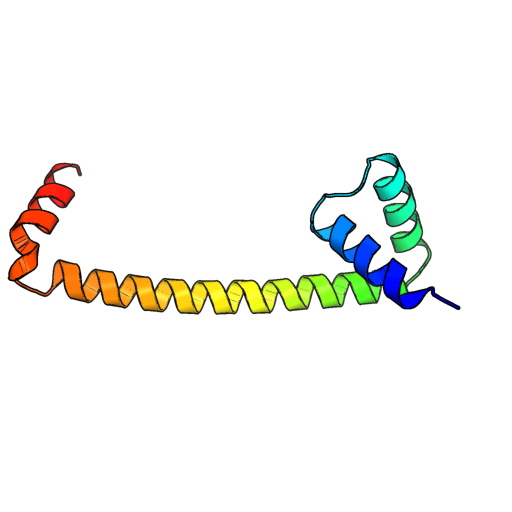quence (87 aa):
MKTLFNHTEHLEAYILDKLSPEDRLIFDAQLLLDREVQDNLHWQKRSYGIVKAHGREQLRTQLKKIEQELFSKSVHKNFVQRILSYF

Foldseek 3Di:
DCPVV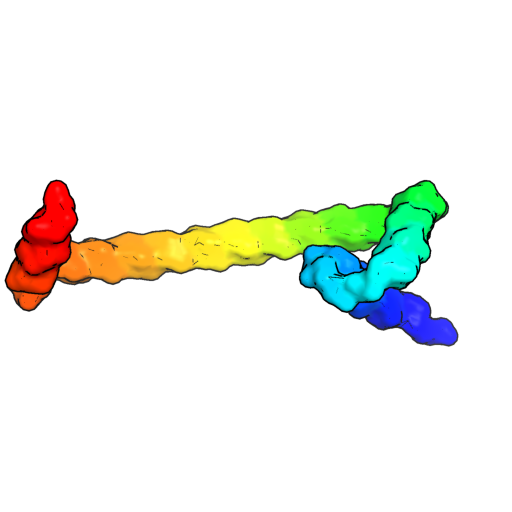VLVVLLVCQVVVNDDPVSNVVLVVCCVVPVVSVVVNVVVVVVVVVVVVVVVVVVVVVVVVVVCVQVVDPVNVVVVVVVVVVD

pLDDT: mean 86.51, std 11.48, range [40.84, 95.75]

Radius of gyration: 22.67 Å; chains: 1; bounding box: 60×22×51 Å